Protein AF-A0A2W4YMP4-F1 (afdb_monomer_lite)

Foldseek 3Di:
DVVVVVVVVVVVLVVVLVVLLVVQLVVQCLFFVQCSPVSNVLSVVLSVVCVVCVVVDDPVDDPVVVSVVSSVVSVVVVVVVVVVVPVPPDPTGDGDDDDPDPPDPCDPDD

Secondary structure (DSSP, 8-state):
-HHHHHHHHHHHHHHHHHHHHHHHHHHHHHHBTT-HHHHHHHHHHHHHHHHHHGGG--TTS-HHHHHHHHHHHHHHHHHHHHHHHTTS------B-----------PPP-

Structure (mmCIF, N/CA/C/O backbone):
data_AF-A0A2W4YMP4-F1
#
_entry.id   AF-A0A2W4YMP4-F1
#
loop_
_atom_site.group_PDB
_atom_site.id
_atom_site.type_symbol
_atom_site.label_atom_id
_atom_site.label_alt_id
_atom_site.label_comp_id
_atom_site.label_asym_id
_atom_site.label_entity_id
_atom_site.label_seq_id
_atom_site.pdbx_PDB_ins_code
_atom_site.Cartn_x
_atom_site.Cartn_y
_atom_site.Cartn_z
_atom_site.occupancy
_atom_site.B_iso_or_equiv
_atom_site.auth_seq_id
_atom_site.auth_comp_id
_atom_site.auth_asym_id
_atom_site.auth_atom_id
_atom_site.pdbx_PDB_model_num
ATOM 1 N N . MET A 1 1 ? -16.187 -11.410 28.464 1.00 57.91 1 MET A N 1
ATOM 2 C CA . MET A 1 1 ? -16.601 -10.304 27.569 1.00 57.91 1 MET A CA 1
ATOM 3 C C . MET A 1 1 ? -15.438 -9.584 26.865 1.00 57.91 1 MET A C 1
ATOM 5 O O . MET A 1 1 ? -15.694 -8.977 25.841 1.00 57.91 1 MET A O 1
ATOM 9 N N . LEU A 1 2 ? -14.170 -9.706 27.292 1.00 58.03 2 LEU A N 1
ATOM 10 C CA . LEU A 1 2 ? -13.014 -9.072 26.613 1.00 58.03 2 LEU A CA 1
ATOM 11 C C . LEU A 1 2 ? -12.659 -9.643 25.218 1.00 58.03 2 LEU A C 1
ATOM 13 O O . LEU A 1 2 ? -12.174 -8.912 24.365 1.00 58.03 2 LEU A O 1
ATOM 17 N N . LEU A 1 3 ? -12.935 -10.926 24.956 1.00 55.62 3 LEU A N 1
ATOM 18 C CA . LEU A 1 3 ? -12.557 -11.590 23.694 1.00 55.62 3 LEU A CA 1
ATOM 19 C C . LEU A 1 3 ? -13.393 -11.156 22.474 1.00 55.62 3 LEU A C 1
ATOM 21 O O . LEU A 1 3 ? -12.920 -11.266 21.349 1.00 55.62 3 LEU A O 1
ATOM 25 N N . GLN A 1 4 ? -14.614 -10.646 22.675 1.00 54.78 4 GLN A N 1
ATOM 26 C CA . GLN A 1 4 ? -15.468 -10.204 21.562 1.00 54.78 4 GLN A CA 1
ATOM 27 C C . GLN A 1 4 ? -15.029 -8.858 20.975 1.00 54.78 4 GLN A C 1
ATOM 29 O O . GLN A 1 4 ? -15.150 -8.667 19.770 1.00 54.78 4 GLN A O 1
ATOM 34 N N . GLY A 1 5 ? -14.481 -7.953 21.797 1.00 55.69 5 GLY A N 1
ATOM 35 C CA . GLY A 1 5 ? -13.948 -6.673 21.318 1.00 55.69 5 GLY A CA 1
ATOM 36 C C . GLY A 1 5 ? -12.727 -6.858 20.413 1.00 55.69 5 GLY A C 1
ATOM 37 O O . GLY A 1 5 ? -12.653 -6.245 19.355 1.00 55.69 5 GLY A O 1
ATOM 38 N N . LEU A 1 6 ? -11.830 -7.782 20.780 1.00 59.84 6 LEU A N 1
ATOM 39 C CA . LEU A 1 6 ? -10.653 -8.131 19.976 1.00 59.84 6 LEU A CA 1
ATOM 40 C C . LEU A 1 6 ? -11.037 -8.804 18.650 1.00 59.84 6 LEU A C 1
ATOM 42 O O . LEU A 1 6 ? -10.472 -8.474 17.618 1.00 59.84 6 LEU A O 1
ATOM 46 N N . ALA A 1 7 ? -12.029 -9.701 18.656 1.00 64.56 7 ALA A N 1
ATOM 47 C CA . ALA A 1 7 ? -12.512 -10.339 17.429 1.00 64.56 7 ALA A CA 1
ATOM 48 C C . ALA A 1 7 ? -13.190 -9.345 16.464 1.00 64.56 7 ALA A C 1
ATOM 50 O O . ALA A 1 7 ? -13.083 -9.497 15.249 1.00 64.56 7 ALA A O 1
ATOM 51 N N . GLY A 1 8 ? -13.882 -8.330 16.997 1.00 62.16 8 GLY A N 1
ATOM 52 C CA . GLY A 1 8 ? -14.481 -7.257 16.199 1.00 62.16 8 GLY A CA 1
ATOM 53 C C . GLY A 1 8 ? -13.437 -6.347 15.548 1.00 62.16 8 GLY A C 1
ATOM 54 O O . GLY A 1 8 ? -13.568 -6.022 14.370 1.00 62.16 8 GLY A O 1
ATOM 55 N N . ASP A 1 9 ? -12.382 -5.996 16.285 1.00 74.00 9 ASP A N 1
ATOM 56 C CA . ASP A 1 9 ? -11.254 -5.214 15.762 1.00 74.00 9 ASP A CA 1
ATOM 57 C C . ASP A 1 9 ? -10.485 -5.991 14.677 1.00 74.00 9 ASP A C 1
ATOM 59 O O . ASP A 1 9 ? -10.181 -5.452 13.614 1.00 74.00 9 ASP A O 1
ATOM 63 N N . ASP A 1 10 ? -10.275 -7.296 14.873 1.00 78.19 10 ASP A N 1
ATOM 64 C CA . ASP A 1 10 ? -9.603 -8.159 13.894 1.00 78.19 10 ASP A CA 1
ATOM 65 C C . ASP A 1 10 ? -10.408 -8.295 12.584 1.00 78.19 10 ASP A C 1
ATOM 67 O O . ASP A 1 10 ? -9.859 -8.220 11.480 1.00 78.19 10 ASP A O 1
ATOM 71 N N . ALA A 1 11 ? -11.737 -8.421 12.686 1.00 82.19 11 ALA A N 1
ATOM 72 C CA . ALA A 1 11 ? -12.628 -8.478 11.528 1.00 82.19 11 ALA A CA 1
ATOM 73 C C . ALA A 1 11 ? -12.681 -7.146 10.760 1.00 82.19 11 ALA A C 1
ATOM 75 O O . ALA A 1 11 ? -12.595 -7.148 9.528 1.00 82.19 11 ALA A O 1
ATOM 76 N N . ALA A 1 12 ? -12.780 -6.018 11.470 1.00 79.88 12 ALA A N 1
ATOM 77 C CA . ALA A 1 12 ? -12.757 -4.687 10.867 1.00 79.88 12 ALA A CA 1
ATOM 7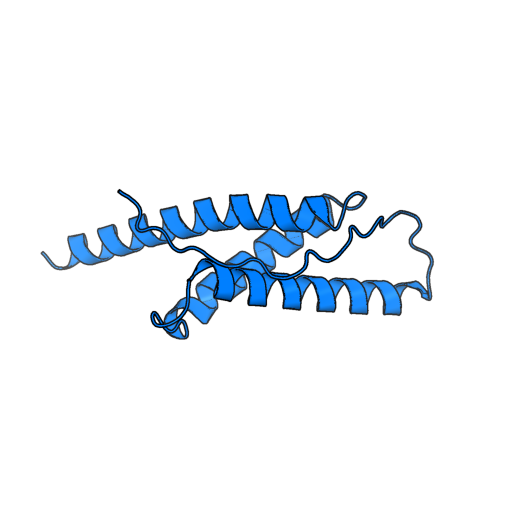8 C C . ALA A 1 12 ? -11.412 -4.407 10.176 1.00 79.88 12 ALA A C 1
ATOM 80 O O . ALA A 1 12 ? -11.375 -3.934 9.040 1.00 79.88 12 ALA A O 1
ATOM 81 N N . HIS A 1 13 ? -10.303 -4.785 10.816 1.00 81.69 13 HIS A N 1
ATOM 82 C CA . HIS A 1 13 ? -8.959 -4.653 10.257 1.00 81.69 13 HIS A CA 1
ATOM 83 C C . HIS A 1 13 ? -8.772 -5.495 8.989 1.00 81.69 13 HIS A C 1
ATOM 85 O O . HIS A 1 13 ? -8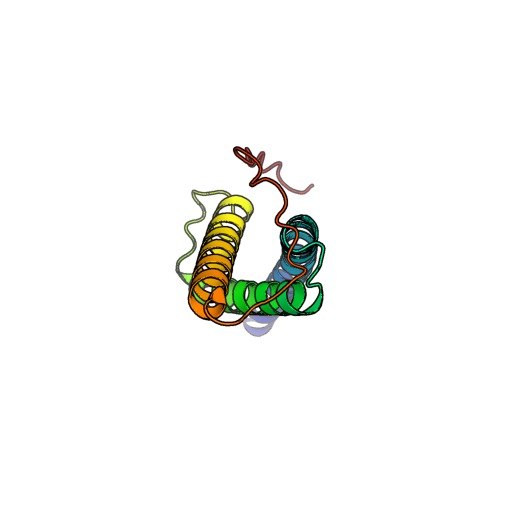.210 -5.033 7.993 1.00 81.69 13 HIS A O 1
ATOM 91 N N . ARG A 1 14 ? -9.298 -6.724 8.976 1.00 85.69 14 ARG A N 1
ATOM 92 C CA . ARG A 1 14 ? -9.263 -7.586 7.789 1.00 85.69 14 ARG A CA 1
ATOM 93 C C . ARG A 1 14 ? -10.103 -7.035 6.635 1.00 85.69 14 ARG A C 1
ATOM 95 O O . ARG A 1 14 ? -9.669 -7.128 5.483 1.00 85.69 14 ARG A O 1
ATOM 102 N N . ALA A 1 15 ? -11.280 -6.481 6.924 1.00 87.38 15 ALA A N 1
ATOM 103 C CA . ALA A 1 15 ? -12.115 -5.825 5.919 1.00 87.38 15 ALA A CA 1
ATOM 104 C C . ALA A 1 15 ? -11.373 -4.633 5.297 1.00 87.38 15 ALA A C 1
ATOM 106 O O . ALA A 1 15 ? -11.208 -4.585 4.078 1.00 87.38 15 ALA A O 1
ATOM 107 N N . PHE A 1 16 ? -10.788 -3.776 6.140 1.00 86.31 16 PHE A N 1
ATOM 108 C CA . PHE A 1 16 ? -9.960 -2.654 5.703 1.00 86.31 16 PHE A CA 1
ATOM 109 C C . PHE A 1 16 ? -8.819 -3.089 4.770 1.00 86.31 16 PHE A C 1
ATOM 111 O O . PHE A 1 16 ? -8.682 -2.552 3.671 1.00 86.31 16 PHE A O 1
ATOM 118 N N . LEU A 1 17 ? -8.015 -4.088 5.158 1.00 88.25 17 LEU A N 1
ATOM 119 C CA . LEU A 1 17 ? -6.904 -4.556 4.317 1.00 88.25 17 LEU A CA 1
ATOM 120 C C . LEU A 1 17 ? -7.382 -5.139 2.979 1.00 88.25 17 LEU A C 1
ATOM 122 O O . LEU A 1 17 ? -6.682 -5.024 1.973 1.00 88.25 17 LEU A O 1
ATOM 126 N N . THR A 1 18 ? -8.571 -5.745 2.952 1.00 90.94 18 THR A N 1
ATOM 127 C CA . THR A 1 18 ? -9.167 -6.291 1.725 1.00 90.94 18 THR A CA 1
ATOM 128 C C . THR A 1 18 ? -9.562 -5.174 0.757 1.00 90.94 18 THR A C 1
ATOM 130 O O . THR A 1 18 ? -9.252 -5.250 -0.433 1.00 90.94 18 THR A O 1
ATOM 133 N N . GLU A 1 19 ? -10.189 -4.111 1.259 1.00 90.25 19 GLU A N 1
ATOM 134 C CA . GLU A 1 19 ? -10.552 -2.936 0.459 1.00 90.25 19 GLU A CA 1
ATOM 135 C C . GLU A 1 19 ? -9.313 -2.175 -0.026 1.00 90.25 19 GLU A C 1
ATOM 137 O O . GLU A 1 19 ? -9.188 -1.868 -1.217 1.00 90.25 19 GLU A O 1
ATOM 142 N N . ALA A 1 20 ? -8.343 -1.962 0.869 1.00 90.00 20 ALA A N 1
ATOM 143 C CA . ALA A 1 20 ? -7.059 -1.350 0.549 1.00 90.00 20 ALA A CA 1
ATOM 144 C C . ALA A 1 20 ? -6.338 -2.110 -0.574 1.00 90.00 20 ALA A C 1
ATOM 146 O O . ALA A 1 20 ? -5.842 -1.496 -1.519 1.00 90.00 20 ALA A O 1
ATOM 147 N N . ALA A 1 21 ? -6.331 -3.447 -0.531 1.00 93.00 21 ALA A N 1
ATOM 148 C CA . ALA A 1 21 ? -5.724 -4.268 -1.575 1.00 93.00 21 ALA A CA 1
ATOM 149 C C . ALA A 1 21 ? -6.351 -4.012 -2.956 1.00 93.00 21 ALA A C 1
ATOM 151 O O . ALA A 1 21 ? -5.630 -3.922 -3.951 1.00 93.00 21 ALA A O 1
ATOM 152 N N . GLY A 1 22 ? -7.677 -3.860 -3.030 1.00 93.81 22 GLY A N 1
ATOM 153 C CA . GLY A 1 22 ? -8.382 -3.550 -4.276 1.00 93.81 22 GLY A CA 1
ATOM 154 C C . GLY A 1 22 ? -7.972 -2.197 -4.864 1.00 93.81 22 GLY A C 1
ATOM 155 O O . GLY A 1 22 ? -7.621 -2.112 -6.046 1.00 93.81 22 GLY A O 1
ATOM 156 N N . LEU A 1 23 ? -7.954 -1.159 -4.024 1.00 92.81 23 LEU A N 1
ATOM 157 C CA . LEU A 1 23 ? -7.578 0.204 -4.408 1.00 92.81 23 LEU A CA 1
ATOM 158 C C . LEU A 1 23 ? -6.113 0.293 -4.851 1.00 92.81 23 LEU A C 1
ATOM 160 O O . LEU A 1 23 ? -5.809 0.818 -5.925 1.00 92.81 23 LEU A O 1
ATOM 164 N N . LEU A 1 24 ? -5.202 -0.293 -4.071 1.00 94.69 24 LEU A N 1
ATOM 165 C CA . LEU A 1 24 ? -3.773 -0.323 -4.383 1.00 94.69 24 LEU A CA 1
ATOM 166 C C . LEU A 1 24 ? -3.499 -1.078 -5.684 1.00 94.69 24 LEU A C 1
ATOM 168 O O . LEU A 1 24 ? -2.731 -0.614 -6.526 1.00 94.69 24 LEU A O 1
ATOM 172 N N . ARG A 1 25 ? -4.171 -2.212 -5.897 1.00 95.19 25 ARG A N 1
ATOM 173 C CA . ARG A 1 25 ? -4.011 -3.001 -7.118 1.00 95.19 25 ARG A CA 1
ATOM 174 C C . ARG A 1 25 ? -4.477 -2.234 -8.355 1.00 95.19 25 ARG A C 1
ATOM 176 O O . ARG A 1 25 ? -3.821 -2.290 -9.394 1.00 95.19 25 ARG A O 1
ATOM 183 N N . ALA A 1 26 ? -5.583 -1.492 -8.274 1.00 93.06 26 ALA A N 1
ATOM 184 C CA . ALA A 1 26 ? -5.996 -0.598 -9.356 1.00 93.06 26 ALA A CA 1
ATOM 185 C C . ALA A 1 26 ? -4.953 0.508 -9.604 1.00 93.06 26 ALA A C 1
ATOM 187 O O . ALA A 1 26 ? -4.543 0.725 -10.746 1.00 93.06 26 ALA A O 1
ATOM 188 N N . PHE A 1 27 ? -4.467 1.142 -8.535 1.00 92.88 27 PHE A N 1
ATOM 189 C CA . PHE A 1 27 ? -3.482 2.219 -8.592 1.00 92.88 27 PHE A CA 1
ATOM 190 C C . PHE A 1 27 ? -2.159 1.805 -9.255 1.00 92.88 27 PHE A C 1
ATOM 192 O O . PHE A 1 27 ? -1.684 2.517 -10.147 1.00 92.88 27 PHE A O 1
ATOM 199 N N . PHE A 1 28 ? -1.578 0.670 -8.848 1.00 93.25 28 PHE A N 1
ATOM 200 C CA . PHE A 1 28 ? -0.291 0.198 -9.365 1.00 93.25 28 PHE A CA 1
ATOM 201 C C . PHE A 1 28 ? -0.407 -0.366 -10.779 1.00 93.25 28 PHE A C 1
ATOM 203 O O . PHE A 1 28 ? 0.404 -0.004 -11.627 1.00 93.25 28 PHE A O 1
ATOM 210 N N . ARG A 1 29 ? -1.444 -1.156 -11.094 1.00 92.62 29 ARG A N 1
ATOM 211 C CA . ARG A 1 29 ? -1.642 -1.670 -12.466 1.00 92.62 29 ARG A CA 1
ATOM 212 C C . ARG A 1 29 ? -1.843 -0.556 -13.488 1.00 92.62 29 ARG A C 1
ATOM 214 O O . ARG A 1 29 ? -1.377 -0.673 -14.615 1.00 92.62 29 ARG A O 1
ATOM 221 N N . ASN A 1 30 ? -2.499 0.540 -13.099 1.00 90.06 30 ASN A N 1
ATOM 222 C CA . ASN A 1 30 ? -2.661 1.699 -13.976 1.00 90.06 30 ASN A CA 1
ATOM 223 C C . ASN A 1 30 ? -1.320 2.373 -14.327 1.00 90.06 30 ASN A C 1
ATOM 225 O O . ASN A 1 30 ? -1.215 3.023 -15.367 1.00 90.06 30 ASN A O 1
ATOM 229 N N . ARG A 1 31 ? -0.312 2.229 -13.457 1.00 88.50 31 ARG A N 1
ATOM 230 C CA . ARG A 1 31 ? 0.995 2.895 -13.555 1.00 88.50 31 ARG A CA 1
ATOM 231 C C . ARG A 1 31 ? 2.123 1.977 -14.015 1.00 88.50 31 ARG A C 1
ATOM 233 O O . ARG A 1 31 ? 3.107 2.484 -14.525 1.00 88.50 31 ARG A O 1
ATOM 240 N N . LEU A 1 32 ? 1.983 0.665 -13.855 1.00 89.56 32 LEU A N 1
ATOM 241 C CA . LEU A 1 32 ? 2.949 -0.355 -14.268 1.00 89.56 32 LEU A CA 1
ATOM 242 C C . LEU A 1 32 ? 2.321 -1.253 -15.338 1.00 89.56 32 LEU A C 1
ATOM 244 O O . LEU A 1 32 ? 2.176 -2.461 -15.157 1.00 89.56 32 LEU A O 1
ATOM 248 N N . ARG A 1 33 ? 1.905 -0.650 -16.458 1.00 83.75 33 ARG A N 1
ATOM 249 C CA . ARG A 1 33 ? 1.065 -1.318 -17.470 1.00 83.75 33 ARG A CA 1
ATOM 250 C C . ARG A 1 33 ? 1.758 -2.488 -18.183 1.00 83.75 33 ARG A C 1
ATOM 252 O O . ARG A 1 33 ? 1.068 -3.333 -18.740 1.00 83.75 33 ARG A O 1
ATOM 259 N N . GLY A 1 34 ? 3.086 -2.579 -18.103 1.00 84.56 34 GLY A N 1
ATOM 260 C CA . GLY A 1 34 ? 3.890 -3.689 -18.630 1.00 84.56 34 GLY A CA 1
ATOM 261 C C . GLY A 1 34 ? 4.487 -4.629 -17.577 1.00 84.56 34 GLY A C 1
ATOM 262 O O . GLY A 1 34 ? 5.199 -5.554 -17.944 1.00 84.56 34 GLY A O 1
ATOM 263 N N . ALA A 1 35 ? 4.215 -4.415 -16.284 1.00 88.19 35 ALA A N 1
ATOM 264 C CA . ALA A 1 35 ? 4.798 -5.210 -15.200 1.00 88.19 35 ALA A CA 1
ATOM 265 C C . ALA A 1 35 ? 3.755 -5.572 -14.130 1.00 88.19 35 ALA A C 1
ATOM 267 O O . ALA A 1 35 ? 3.733 -4.999 -13.037 1.00 88.19 35 ALA A O 1
ATOM 268 N N . PRO A 1 36 ? 2.852 -6.521 -14.441 1.00 86.75 36 PRO A N 1
ATOM 269 C CA . PRO A 1 36 ? 1.804 -6.932 -13.513 1.00 86.75 36 PRO A CA 1
ATOM 270 C C . PRO A 1 36 ? 2.363 -7.601 -12.252 1.00 86.75 36 PRO A C 1
ATOM 272 O O . PRO A 1 36 ? 1.779 -7.448 -11.186 1.00 86.75 36 PRO A O 1
ATOM 275 N N . GLU A 1 37 ? 3.494 -8.301 -12.351 1.00 90.69 37 GLU A N 1
ATOM 276 C CA . GLU A 1 37 ? 4.159 -8.927 -11.202 1.00 90.69 37 GLU A CA 1
ATOM 277 C C . GLU A 1 37 ? 4.722 -7.891 -10.220 1.00 90.69 37 GLU A C 1
ATOM 279 O O . GLU A 1 37 ? 4.429 -7.967 -9.028 1.00 90.69 37 GLU A O 1
ATOM 284 N N . ASP A 1 38 ? 5.411 -6.859 -10.719 1.00 91.69 38 ASP A N 1
ATOM 285 C CA . ASP A 1 38 ? 5.904 -5.747 -9.896 1.00 91.69 38 ASP A CA 1
ATOM 286 C C . ASP A 1 38 ? 4.748 -4.962 -9.256 1.00 91.69 38 ASP A C 1
ATOM 288 O O . ASP A 1 38 ? 4.854 -4.476 -8.128 1.00 91.69 38 ASP A O 1
ATOM 292 N N . ALA A 1 39 ? 3.617 -4.837 -9.959 1.00 92.75 39 ALA A N 1
ATOM 293 C CA . ALA A 1 39 ? 2.426 -4.203 -9.408 1.00 92.75 39 ALA A CA 1
ATOM 294 C C . ALA A 1 39 ? 1.859 -4.987 -8.214 1.00 92.75 39 ALA A C 1
ATOM 296 O O . ALA A 1 39 ? 1.505 -4.374 -7.208 1.00 92.75 39 ALA A O 1
ATOM 297 N N . GLU A 1 40 ? 1.777 -6.317 -8.301 1.00 94.44 40 GLU A N 1
ATOM 298 C CA . GLU A 1 40 ? 1.318 -7.160 -7.190 1.00 94.44 40 GLU A CA 1
ATOM 299 C C . GLU A 1 40 ? 2.303 -7.152 -6.012 1.00 94.44 40 GLU A C 1
ATOM 301 O O . GLU A 1 40 ? 1.869 -7.093 -4.860 1.00 94.44 40 GLU A O 1
ATOM 306 N N . ASP A 1 41 ? 3.610 -7.133 -6.281 1.00 94.94 41 ASP A N 1
ATOM 307 C CA . ASP A 1 41 ? 4.640 -7.018 -5.242 1.00 94.94 41 ASP A CA 1
ATOM 308 C C . ASP A 1 41 ? 4.517 -5.687 -4.480 1.00 94.94 41 ASP A C 1
ATOM 310 O O . ASP A 1 41 ? 4.434 -5.654 -3.250 1.00 94.94 41 ASP A O 1
ATOM 314 N N . LEU A 1 42 ? 4.348 -4.573 -5.203 1.00 95.19 42 LEU A N 1
ATOM 315 C CA . LEU A 1 42 ? 4.118 -3.262 -4.592 1.00 95.19 42 LEU A CA 1
ATOM 316 C C . LEU A 1 42 ? 2.820 -3.185 -3.780 1.00 95.19 42 LEU A C 1
ATOM 318 O O . LEU A 1 42 ? 2.786 -2.488 -2.758 1.00 95.19 42 LEU A O 1
ATOM 322 N N . VAL A 1 43 ? 1.757 -3.888 -4.191 1.00 96.19 43 VAL A N 1
ATOM 323 C CA . VAL A 1 43 ? 0.540 -4.025 -3.373 1.00 96.19 43 VAL A CA 1
ATOM 324 C C . VAL A 1 43 ? 0.884 -4.694 -2.047 1.00 96.19 43 VAL A C 1
ATOM 326 O O . VAL A 1 43 ? 0.529 -4.160 -0.995 1.00 96.19 43 VAL A O 1
ATOM 329 N N . GLN A 1 44 ? 1.600 -5.820 -2.075 1.00 94.88 44 GLN A N 1
ATOM 330 C CA . GLN A 1 44 ? 1.976 -6.536 -0.856 1.00 94.88 44 GLN A CA 1
ATOM 331 C C . GLN A 1 44 ? 2.870 -5.694 0.056 1.00 94.88 44 GLN A C 1
ATOM 333 O O . GLN A 1 44 ? 2.554 -5.540 1.237 1.00 94.88 44 GLN A O 1
ATOM 338 N N . GLU A 1 45 ? 3.927 -5.080 -0.479 1.00 95.25 45 GLU A N 1
ATOM 339 C CA . GLU A 1 45 ? 4.805 -4.200 0.298 1.00 95.25 45 GLU A CA 1
ATOM 340 C C . GLU A 1 45 ? 4.033 -3.051 0.959 1.00 95.25 45 GLU A C 1
ATOM 342 O O . GLU A 1 45 ? 4.304 -2.675 2.106 1.00 95.25 45 GLU A O 1
ATOM 347 N N . THR A 1 46 ? 3.067 -2.477 0.238 1.00 94.69 46 THR A N 1
ATOM 348 C CA . THR A 1 46 ? 2.259 -1.363 0.739 1.00 94.69 46 THR A CA 1
ATOM 349 C C . THR A 1 46 ? 1.292 -1.824 1.827 1.00 94.69 46 THR A C 1
ATOM 351 O O . THR A 1 46 ? 1.180 -1.146 2.846 1.00 94.69 46 THR A O 1
ATOM 354 N N . LEU A 1 47 ? 0.647 -2.986 1.677 1.00 93.56 47 LEU A N 1
ATOM 355 C CA . LEU A 1 47 ? -0.215 -3.569 2.714 1.00 93.56 47 LEU A CA 1
ATOM 356 C C . LEU A 1 47 ? 0.568 -3.907 3.988 1.00 93.56 47 LEU A C 1
ATOM 358 O O . LEU A 1 47 ? 0.098 -3.615 5.088 1.00 93.56 47 LEU A O 1
ATOM 362 N N . VAL A 1 48 ? 1.783 -4.449 3.855 1.00 94.50 48 VAL A N 1
ATOM 363 C CA . VAL A 1 48 ? 2.682 -4.675 4.997 1.00 94.50 48 VAL A CA 1
ATOM 364 C C . VAL A 1 48 ? 3.026 -3.346 5.670 1.00 94.50 48 VAL A C 1
ATOM 366 O O . VAL A 1 48 ? 2.915 -3.226 6.886 1.00 94.50 48 VAL A O 1
ATOM 369 N N . ALA A 1 49 ? 3.384 -2.316 4.898 1.00 91.50 49 ALA A N 1
ATOM 370 C CA . ALA A 1 49 ? 3.697 -1.000 5.450 1.00 91.50 49 ALA A CA 1
ATOM 371 C C . ALA A 1 49 ? 2.497 -0.346 6.158 1.00 91.50 49 ALA A C 1
ATOM 373 O O . ALA A 1 49 ? 2.684 0.261 7.211 1.00 91.50 49 ALA A O 1
ATOM 374 N N . LEU A 1 50 ? 1.288 -0.482 5.608 1.00 90.50 50 LEU A N 1
ATOM 375 C CA . LEU A 1 50 ? 0.045 -0.026 6.233 1.00 90.50 50 LEU A CA 1
ATOM 376 C C . LEU A 1 50 ? -0.196 -0.728 7.564 1.00 90.50 50 LEU A C 1
ATOM 378 O O . LEU A 1 50 ? -0.452 -0.066 8.564 1.00 90.50 50 LEU A O 1
ATOM 382 N N . HIS A 1 51 ? -0.076 -2.056 7.585 1.00 89.25 51 HIS A N 1
ATOM 383 C CA . HIS A 1 51 ? -0.271 -2.834 8.799 1.00 89.25 51 HIS A CA 1
ATOM 384 C C . HIS A 1 51 ? 0.728 -2.433 9.890 1.00 89.25 51 HIS A C 1
ATOM 386 O O . HIS A 1 51 ? 0.318 -2.135 11.007 1.00 89.25 51 HIS A O 1
ATOM 392 N N . THR A 1 52 ? 2.017 -2.337 9.554 1.00 89.62 52 THR A N 1
ATOM 393 C CA . THR A 1 52 ? 3.073 -1.978 10.513 1.00 89.62 52 THR A CA 1
ATOM 394 C C . THR A 1 52 ? 2.968 -0.536 11.010 1.00 89.62 52 THR A C 1
ATOM 396 O O . THR A 1 52 ? 3.403 -0.235 12.116 1.00 89.62 52 THR A O 1
ATOM 399 N N . ARG A 1 53 ? 2.426 0.383 10.201 1.00 86.06 53 ARG A N 1
ATOM 400 C CA . ARG A 1 53 ? 2.301 1.806 10.559 1.00 86.06 53 ARG A CA 1
ATOM 401 C C . ARG A 1 53 ? 0.911 2.187 11.064 1.00 86.06 53 ARG A C 1
ATOM 403 O O . ARG A 1 53 ? 0.698 3.368 11.328 1.00 86.06 53 ARG A O 1
ATOM 410 N N . ARG A 1 54 ? -0.012 1.229 11.210 1.00 84.06 54 ARG A N 1
ATOM 411 C CA . ARG A 1 54 ? -1.394 1.457 11.667 1.00 84.06 54 ARG A CA 1
ATOM 412 C C . ARG A 1 54 ? -1.438 2.269 12.962 1.00 84.06 54 ARG A C 1
ATOM 414 O O . ARG A 1 54 ? -2.223 3.200 13.057 1.00 84.06 54 ARG A O 1
ATOM 421 N N . ASP A 1 55 ? -0.547 1.979 13.904 1.00 83.81 55 ASP A N 1
ATOM 422 C CA . ASP A 1 55 ? -0.501 2.662 15.207 1.00 83.81 55 ASP A CA 1
ATOM 423 C C . ASP A 1 55 ? -0.019 4.120 15.117 1.00 83.81 55 ASP A C 1
ATOM 425 O O . ASP A 1 55 ? -0.172 4.892 16.057 1.00 83.81 55 ASP A O 1
ATOM 429 N N . SER A 1 56 ? 0.587 4.507 13.991 1.00 82.75 56 SER A N 1
ATOM 430 C CA . SER A 1 56 ? 1.034 5.878 13.710 1.00 82.75 56 SER A CA 1
ATOM 431 C C . SER A 1 56 ? 0.027 6.676 12.880 1.00 82.75 56 SER A C 1
ATOM 433 O O . SER A 1 56 ? 0.321 7.809 12.499 1.00 82.75 56 SER A O 1
ATOM 435 N N . TYR A 1 57 ? -1.119 6.085 12.537 1.00 80.50 57 TYR A N 1
ATOM 436 C CA . TYR A 1 57 ? -2.164 6.777 11.801 1.00 80.50 57 TYR A CA 1
ATOM 437 C C . TYR A 1 57 ? -2.862 7.799 12.703 1.00 80.50 57 TYR A C 1
ATOM 439 O O . TYR A 1 57 ? -3.358 7.469 13.780 1.00 80.50 57 TYR A O 1
ATOM 447 N N . ASP A 1 58 ? -2.906 9.043 12.234 1.00 80.75 58 ASP A N 1
ATOM 448 C CA . ASP A 1 58 ? -3.670 10.120 12.850 1.00 80.75 58 ASP A CA 1
ATOM 449 C C . ASP A 1 58 ? -5.041 10.204 12.171 1.00 80.75 58 ASP A C 1
ATOM 451 O O . ASP A 1 58 ? -5.140 10.513 10.982 1.00 80.75 58 ASP A O 1
ATOM 455 N N . SER A 1 59 ? -6.100 9.954 12.944 1.00 81.44 59 SER A N 1
ATOM 456 C CA . SER A 1 59 ? -7.490 9.990 12.485 1.00 81.44 59 SER A CA 1
ATOM 457 C C . SER A 1 59 ? -7.971 11.376 12.046 1.00 81.44 59 SER A C 1
ATOM 459 O O . SER A 1 59 ? -9.074 11.486 11.521 1.00 81.44 59 SER A O 1
ATOM 461 N N . ASN A 1 60 ? -7.180 12.433 12.264 1.00 82.44 60 ASN A N 1
ATOM 462 C CA . ASN A 1 60 ? -7.465 13.768 11.736 1.00 82.44 60 ASN A CA 1
ATOM 463 C C . ASN A 1 60 ? -7.278 13.865 10.212 1.00 82.44 60 ASN A C 1
ATOM 465 O O . ASN A 1 60 ? -7.699 14.854 9.613 1.00 82.44 60 ASN A O 1
ATOM 469 N N . TYR A 1 61 ? -6.646 12.870 9.585 1.00 78.00 61 TYR A N 1
ATOM 470 C CA . TYR A 1 61 ? -6.437 12.815 8.140 1.00 78.00 61 TYR A CA 1
ATOM 471 C C . TYR A 1 61 ? -7.232 11.668 7.518 1.00 78.00 61 TYR A C 1
ATOM 473 O O . TYR A 1 61 ? -7.334 10.617 8.138 1.00 78.00 61 TYR A O 1
ATOM 481 N N . PRO A 1 62 ? -7.728 11.805 6.274 1.00 85.38 62 PRO A N 1
ATOM 482 C CA . PRO A 1 62 ? -8.394 10.705 5.585 1.00 85.38 62 PRO A CA 1
ATOM 483 C C . PRO A 1 62 ? -7.477 9.484 5.429 1.00 85.38 62 PRO A C 1
ATOM 485 O O . PRO A 1 62 ? -6.353 9.584 4.919 1.00 85.38 62 PRO A O 1
ATOM 488 N N . LEU A 1 63 ? -7.984 8.306 5.794 1.00 83.00 63 LEU A N 1
ATOM 489 C CA . LEU A 1 63 ? -7.242 7.042 5.745 1.00 83.00 63 LEU A CA 1
ATOM 490 C C . LEU A 1 63 ? -6.739 6.719 4.332 1.00 83.00 63 LEU A C 1
ATOM 492 O O . LEU A 1 63 ? -5.617 6.244 4.139 1.00 83.00 63 LEU A O 1
ATOM 496 N N . THR A 1 64 ? -7.558 7.028 3.328 1.00 84.44 64 THR A N 1
ATOM 497 C CA . THR A 1 64 ? -7.235 6.845 1.909 1.00 84.44 64 THR A CA 1
ATOM 498 C C . THR A 1 64 ? -6.058 7.716 1.471 1.00 84.44 64 THR A C 1
ATOM 500 O O . THR A 1 64 ? -5.176 7.232 0.760 1.00 84.44 64 THR A O 1
ATOM 503 N N . ALA A 1 65 ? -5.983 8.965 1.937 1.00 85.62 65 ALA A N 1
ATOM 504 C CA . ALA A 1 65 ? -4.877 9.871 1.634 1.00 85.62 65 ALA A CA 1
ATOM 505 C C . ALA A 1 65 ? -3.559 9.368 2.240 1.00 85.62 65 ALA A C 1
ATOM 507 O O . ALA A 1 65 ? -2.534 9.317 1.553 1.00 85.62 65 ALA A O 1
ATOM 508 N N . TRP A 1 66 ? -3.593 8.917 3.498 1.00 87.25 66 TRP A N 1
ATOM 509 C CA . TRP A 1 66 ? -2.435 8.310 4.156 1.00 87.25 66 TRP A CA 1
ATOM 510 C C . TRP A 1 66 ? -1.956 7.044 3.427 1.00 87.25 66 TRP A C 1
ATOM 512 O O . TRP A 1 66 ? -0.763 6.888 3.152 1.00 87.25 66 TRP A O 1
ATOM 522 N N . MET A 1 67 ? -2.888 6.179 3.022 1.00 91.06 67 MET A N 1
ATOM 523 C CA . MET A 1 67 ? -2.587 4.986 2.235 1.00 91.06 67 MET A CA 1
ATOM 524 C C . MET A 1 67 ? -1.924 5.317 0.896 1.00 91.06 67 MET A C 1
ATOM 526 O O . MET A 1 67 ? -0.877 4.749 0.565 1.00 91.06 67 MET A O 1
ATOM 530 N N . TYR A 1 68 ? -2.491 6.247 0.126 1.00 9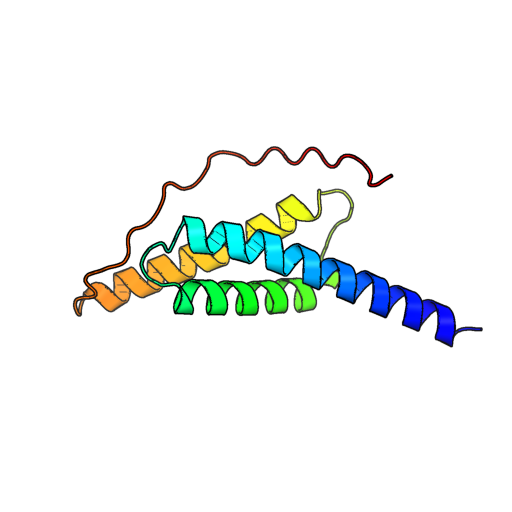0.06 68 TYR A N 1
ATOM 531 C CA . TYR A 1 68 ? -1.918 6.625 -1.164 1.00 90.06 68 TYR A CA 1
ATOM 532 C C . TYR A 1 68 ? -0.570 7.332 -1.023 1.00 90.06 68 TYR A C 1
ATOM 534 O O . TYR A 1 68 ? 0.281 7.173 -1.899 1.00 90.06 68 TYR A O 1
ATOM 542 N N . ALA A 1 69 ? -0.313 8.047 0.076 1.00 90.44 69 ALA A N 1
ATOM 543 C CA . ALA A 1 69 ? 1.008 8.607 0.350 1.00 90.44 69 ALA A CA 1
ATOM 544 C C . ALA A 1 69 ? 2.077 7.504 0.473 1.00 90.44 69 ALA A C 1
ATOM 546 O O . ALA A 1 69 ? 3.146 7.605 -0.138 1.00 90.44 69 ALA A O 1
ATOM 547 N N . ILE A 1 70 ? 1.772 6.414 1.188 1.00 91.50 70 ILE A N 1
ATOM 548 C CA . ILE A 1 70 ? 2.666 5.250 1.302 1.00 91.50 70 ILE A CA 1
ATOM 549 C C . ILE A 1 70 ? 2.848 4.579 -0.067 1.00 91.50 70 ILE A C 1
ATOM 551 O O . ILE A 1 70 ? 3.983 4.320 -0.473 1.00 91.50 70 ILE A O 1
ATOM 555 N N . ALA A 1 71 ? 1.756 4.352 -0.804 1.00 93.19 71 ALA A N 1
ATOM 556 C CA . ALA A 1 71 ? 1.790 3.726 -2.127 1.00 93.19 71 ALA A CA 1
ATOM 557 C C . ALA A 1 71 ? 2.638 4.526 -3.131 1.00 93.19 71 ALA A C 1
ATOM 559 O O . ALA A 1 71 ? 3.478 3.968 -3.840 1.00 93.19 71 ALA A O 1
ATOM 560 N N . ARG A 1 72 ? 2.473 5.855 -3.158 1.00 92.06 72 ARG A N 1
ATOM 561 C CA . ARG A 1 72 ? 3.258 6.767 -4.006 1.00 92.06 72 ARG A CA 1
ATOM 562 C C . ARG A 1 72 ? 4.735 6.734 -3.644 1.00 92.06 72 ARG A C 1
ATOM 564 O O . ARG A 1 72 ? 5.568 6.648 -4.542 1.00 92.06 72 ARG A O 1
ATOM 571 N N . TYR A 1 73 ? 5.066 6.772 -2.353 1.00 91.81 73 TYR A N 1
ATOM 572 C CA . TYR A 1 73 ? 6.454 6.672 -1.904 1.00 91.81 73 TYR A CA 1
ATOM 573 C C . TYR A 1 73 ? 7.111 5.373 -2.393 1.00 91.81 73 TYR A C 1
ATOM 575 O O . TYR A 1 73 ? 8.218 5.404 -2.932 1.00 91.81 73 TYR A O 1
ATOM 583 N N . ARG A 1 74 ? 6.404 4.243 -2.269 1.00 91.88 74 ARG A N 1
ATOM 584 C CA . ARG A 1 74 ? 6.871 2.928 -2.731 1.00 91.88 74 ARG A CA 1
ATOM 585 C C . ARG A 1 74 ? 7.056 2.871 -4.242 1.00 91.88 74 ARG A C 1
ATOM 587 O O . ARG A 1 74 ? 8.101 2.417 -4.700 1.00 91.88 74 ARG A O 1
ATOM 594 N N . LEU A 1 75 ? 6.102 3.401 -5.007 1.00 92.44 75 LEU A N 1
ATOM 595 C CA . LEU A 1 75 ? 6.221 3.487 -6.461 1.00 92.44 75 LEU A CA 1
ATOM 596 C C . LEU A 1 75 ? 7.446 4.303 -6.880 1.00 92.44 75 LEU A C 1
ATOM 598 O O . LEU A 1 75 ? 8.222 3.862 -7.720 1.00 92.44 75 LEU A O 1
ATOM 602 N N . ILE A 1 76 ? 7.635 5.487 -6.292 1.00 89.62 76 ILE A N 1
ATOM 603 C CA . ILE A 1 76 ? 8.772 6.361 -6.611 1.00 89.62 76 ILE A CA 1
ATOM 604 C C . ILE A 1 76 ? 10.091 5.655 -6.294 1.00 89.62 76 ILE A C 1
ATOM 606 O O . ILE A 1 76 ? 11.022 5.707 -7.098 1.00 89.62 76 ILE A O 1
ATOM 610 N N . ASP A 1 77 ? 10.180 4.977 -5.149 1.00 90.06 77 ASP A N 1
ATOM 611 C CA . ASP A 1 77 ? 11.365 4.205 -4.783 1.00 90.06 77 ASP A CA 1
ATOM 612 C C . ASP A 1 77 ? 11.636 3.051 -5.764 1.00 90.06 77 ASP A C 1
ATOM 614 O O . ASP A 1 77 ? 12.771 2.890 -6.224 1.00 90.06 77 ASP A O 1
ATOM 618 N N . PHE A 1 78 ? 10.600 2.300 -6.147 1.00 91.19 78 PHE A N 1
ATOM 619 C CA . PHE A 1 78 ? 10.690 1.244 -7.154 1.00 91.19 78 PHE A CA 1
ATOM 620 C C . PHE A 1 78 ? 11.181 1.783 -8.501 1.00 91.19 78 PHE A C 1
ATOM 622 O O . PHE A 1 78 ? 12.166 1.276 -9.040 1.00 91.19 78 PHE A O 1
ATOM 629 N N . LEU A 1 79 ? 10.568 2.855 -9.012 1.00 88.00 79 LEU A N 1
ATOM 630 C CA . LEU A 1 79 ? 10.943 3.481 -10.282 1.00 88.00 79 LEU A CA 1
ATOM 631 C C . LEU A 1 79 ? 12.367 4.040 -10.237 1.00 88.00 79 LEU A C 1
ATOM 633 O O . LEU A 1 79 ? 13.135 3.887 -11.190 1.00 88.00 79 LEU A O 1
ATOM 637 N N . ARG A 1 80 ? 12.762 4.636 -9.107 1.00 86.75 80 ARG A N 1
ATOM 638 C CA . ARG A 1 80 ? 14.136 5.086 -8.881 1.00 86.75 80 ARG A CA 1
ATOM 639 C C . ARG A 1 80 ? 15.096 3.905 -8.970 1.00 86.75 80 ARG A C 1
ATOM 641 O O . ARG A 1 80 ? 16.076 3.997 -9.703 1.00 86.75 80 ARG A O 1
ATOM 648 N N . ARG A 1 81 ? 14.836 2.796 -8.275 1.00 86.00 81 ARG A N 1
ATOM 649 C CA . ARG A 1 81 ? 15.685 1.591 -8.325 1.00 86.00 81 ARG A CA 1
ATOM 650 C C . ARG A 1 81 ? 15.718 0.959 -9.715 1.00 86.00 81 ARG A C 1
ATOM 652 O O . ARG A 1 81 ? 16.789 0.567 -10.165 1.00 86.00 81 ARG A O 1
ATOM 659 N N . ALA A 1 82 ? 14.585 0.901 -10.411 1.00 81.75 82 ALA A N 1
ATOM 660 C CA . ALA A 1 82 ? 14.506 0.430 -11.789 1.00 81.75 82 ALA A CA 1
ATOM 661 C C . ALA A 1 82 ? 15.400 1.274 -12.708 1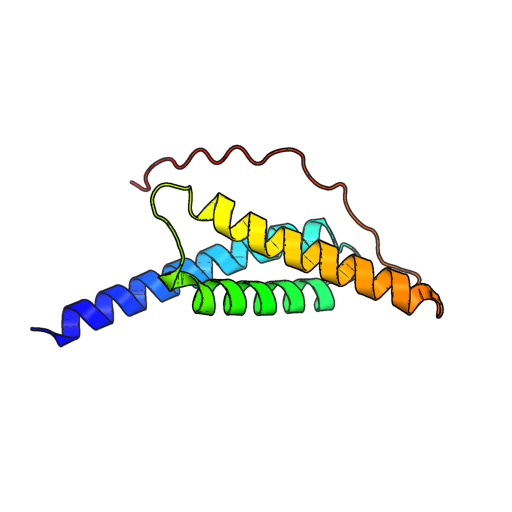.00 81.75 82 ALA A C 1
ATOM 663 O O . ALA A 1 82 ? 16.267 0.724 -13.375 1.00 81.75 82 ALA A O 1
ATOM 664 N N . LYS A 1 83 ? 15.313 2.608 -12.641 1.00 73.81 83 LYS A N 1
ATOM 665 C CA . LYS A 1 83 ? 16.177 3.513 -13.415 1.00 73.81 83 LYS A CA 1
ATOM 666 C C . LYS A 1 83 ? 17.671 3.329 -13.117 1.00 73.81 83 LYS A C 1
ATOM 668 O O . LYS A 1 83 ? 18.478 3.386 -14.036 1.00 73.81 83 LYS A O 1
ATOM 673 N N . HIS A 1 84 ? 18.054 3.088 -11.862 1.00 69.62 84 HIS A N 1
ATOM 674 C CA . HIS A 1 84 ? 19.456 2.805 -11.518 1.00 69.62 84 HIS A CA 1
ATOM 675 C C . HIS A 1 84 ? 19.917 1.422 -12.017 1.00 69.62 84 HIS A C 1
ATOM 677 O O . HIS A 1 84 ? 21.094 1.241 -12.326 1.00 69.62 84 HIS A O 1
ATOM 683 N N . ARG A 1 85 ? 18.998 0.454 -12.146 1.00 61.81 85 ARG A N 1
ATOM 684 C CA . ARG A 1 85 ? 19.265 -0.853 -12.769 1.00 61.81 85 ARG A CA 1
ATOM 685 C C . ARG A 1 85 ? 19.357 -0.782 -14.295 1.00 61.81 85 ARG A C 1
ATOM 687 O O . ARG A 1 85 ? 20.075 -1.595 -14.858 1.00 61.81 85 ARG A O 1
ATOM 694 N N . VAL A 1 86 ? 18.733 0.215 -14.936 1.00 52.44 86 VAL A N 1
ATOM 695 C CA . VAL A 1 86 ? 18.717 0.449 -16.401 1.00 52.44 86 VAL A CA 1
ATOM 696 C C . VAL A 1 86 ? 20.094 0.788 -17.012 1.00 52.44 86 VAL A C 1
ATOM 698 O O . VAL A 1 86 ? 20.234 0.878 -18.227 1.00 52.44 86 VAL A O 1
ATOM 701 N N . THR A 1 87 ? 21.174 0.807 -16.222 1.00 54.78 87 THR A N 1
ATOM 702 C CA . THR A 1 87 ? 22.524 0.524 -16.762 1.00 54.78 87 THR A CA 1
ATOM 703 C C . THR A 1 87 ? 22.635 -0.891 -17.387 1.00 54.78 87 THR A C 1
ATOM 705 O O . THR A 1 87 ? 23.622 -1.186 -18.053 1.00 54.78 87 THR A O 1
ATOM 708 N N . ALA A 1 88 ? 21.618 -1.748 -17.224 1.00 41.78 88 ALA A N 1
ATOM 709 C CA . ALA A 1 88 ? 21.320 -2.943 -18.015 1.00 41.78 88 ALA A CA 1
ATOM 710 C C . ALA A 1 88 ? 19.852 -2.868 -18.515 1.00 41.78 88 ALA A C 1
ATOM 712 O O . ALA A 1 88 ? 18.968 -2.540 -17.723 1.00 41.78 88 ALA A O 1
ATOM 713 N N . PRO A 1 89 ? 19.559 -3.116 -19.805 1.00 42.94 89 PRO A N 1
ATOM 714 C CA . PRO A 1 89 ? 18.306 -2.688 -20.432 1.00 42.94 89 PRO A CA 1
ATOM 715 C C . PRO A 1 89 ? 17.093 -3.478 -19.920 1.00 42.94 89 PRO A C 1
ATOM 717 O O . PRO A 1 89 ? 17.115 -4.706 -19.911 1.00 42.94 89 PRO A O 1
ATOM 720 N N . ILE A 1 90 ? 16.018 -2.770 -19.551 1.00 48.88 90 ILE A N 1
ATOM 721 C CA . ILE A 1 90 ? 14.677 -3.346 -19.376 1.00 48.88 90 ILE A CA 1
ATOM 722 C C . ILE A 1 90 ? 13.731 -2.587 -20.306 1.00 48.88 90 ILE A C 1
ATOM 724 O O . ILE A 1 90 ? 13.363 -1.441 -20.053 1.00 48.88 90 ILE A O 1
ATOM 728 N N . ASP A 1 91 ? 13.414 -3.240 -21.417 1.00 52.00 91 ASP A N 1
ATOM 729 C CA . ASP A 1 91 ? 12.526 -2.791 -22.484 1.00 52.00 91 ASP A CA 1
ATOM 730 C C . ASP A 1 91 ? 11.102 -3.254 -22.121 1.00 52.00 91 ASP A C 1
ATOM 732 O O . ASP A 1 91 ? 10.837 -4.454 -22.138 1.00 52.00 91 ASP A O 1
ATOM 736 N N . GLY A 1 92 ? 10.209 -2.356 -21.676 1.00 55.28 92 GLY A N 1
ATOM 737 C CA . GLY A 1 92 ? 8.793 -2.725 -21.464 1.00 55.28 92 GLY A CA 1
ATOM 738 C C . GLY A 1 92 ? 7.999 -2.044 -20.339 1.00 55.28 92 GLY A C 1
ATOM 739 O O . GLY A 1 92 ? 6.803 -2.303 -20.216 1.00 55.28 92 GLY A O 1
ATOM 740 N N . LEU A 1 93 ? 8.591 -1.172 -19.515 1.00 56.16 93 LEU A N 1
ATOM 741 C CA . LEU A 1 93 ? 7.838 -0.466 -18.464 1.00 56.16 93 LEU A CA 1
ATOM 742 C C . LEU A 1 93 ? 7.164 0.806 -19.005 1.00 56.16 93 LEU A C 1
ATOM 744 O O . LEU A 1 93 ? 7.753 1.885 -18.984 1.00 56.16 93 LEU A O 1
ATOM 748 N N . GLU A 1 94 ? 5.909 0.699 -19.445 1.00 57.19 94 GLU A N 1
ATOM 749 C CA . GLU A 1 94 ? 5.072 1.873 -19.728 1.00 57.19 94 GLU A CA 1
ATOM 750 C C . GLU A 1 94 ? 4.525 2.473 -18.422 1.00 57.19 94 GLU A C 1
ATOM 752 O O . GLU A 1 94 ? 3.627 1.912 -17.781 1.00 57.19 94 GLU A O 1
ATOM 757 N N . ILE A 1 95 ? 5.097 3.614 -18.019 1.00 58.91 95 ILE A N 1
ATOM 758 C CA . ILE A 1 95 ? 4.699 4.358 -16.819 1.00 58.91 95 ILE A CA 1
ATOM 759 C C . ILE A 1 95 ? 3.543 5.297 -17.174 1.00 58.91 95 ILE A C 1
ATOM 761 O O . ILE A 1 95 ? 3.714 6.229 -17.956 1.00 58.91 95 ILE A O 1
ATOM 765 N N . GLY A 1 96 ? 2.371 5.061 -16.584 1.00 57.62 96 GLY A N 1
ATOM 766 C CA . GLY A 1 96 ? 1.227 5.971 -16.697 1.00 57.62 96 GLY A CA 1
ATOM 767 C C . GLY A 1 96 ? 1.442 7.280 -15.925 1.00 57.62 96 GLY A C 1
ATOM 768 O O . GLY A 1 96 ? 2.129 7.289 -14.901 1.00 57.62 96 GLY A O 1
ATOM 769 N N . ASP A 1 97 ? 0.830 8.371 -16.394 1.00 49.50 97 ASP A N 1
ATOM 770 C CA . ASP A 1 97 ? 0.935 9.699 -15.777 1.00 49.50 97 ASP A CA 1
ATOM 771 C C . ASP A 1 97 ? 0.535 9.685 -14.289 1.00 49.50 97 ASP A C 1
ATOM 773 O O . ASP A 1 97 ? -0.421 9.021 -13.862 1.00 49.50 97 ASP A O 1
ATOM 777 N N . ALA A 1 98 ? 1.302 10.399 -13.464 1.00 51.53 98 ALA A N 1
ATOM 778 C CA . ALA A 1 98 ? 1.057 10.473 -12.032 1.00 51.53 98 ALA A CA 1
ATOM 779 C C . ALA A 1 98 ? -0.122 11.417 -11.766 1.00 51.53 98 ALA A C 1
ATOM 781 O O . ALA A 1 98 ? 0.063 12.624 -11.698 1.00 51.53 98 ALA A O 1
ATOM 782 N N . ASP A 1 99 ? -1.314 10.840 -11.600 1.00 48.41 99 ASP A N 1
ATOM 783 C CA . ASP A 1 99 ? -2.567 11.569 -11.335 1.00 48.41 99 ASP A CA 1
ATOM 784 C C . ASP A 1 99 ? -2.398 12.739 -10.323 1.00 48.41 99 ASP A C 1
ATOM 786 O O . ASP A 1 99 ? -1.861 12.507 -9.218 1.00 48.41 99 ASP A O 1
ATOM 790 N N . PRO A 1 100 ? -2.783 13.980 -10.699 1.00 42.91 100 PRO A N 1
ATOM 791 C CA . PRO A 1 100 ? -2.775 15.142 -9.817 1.00 42.91 100 PRO A CA 1
ATOM 792 C C . PRO A 1 100 ? -3.917 15.057 -8.792 1.00 42.91 100 PRO A C 1
ATOM 794 O O . PRO A 1 100 ? -5.066 14.847 -9.147 1.00 42.91 100 PRO A O 1
ATOM 797 N N . GLU A 1 101 ? -3.556 15.203 -7.513 1.00 45.81 101 GLU A N 1
ATOM 798 C CA . GLU A 1 101 ? -4.439 15.424 -6.352 1.00 45.81 101 GLU A CA 1
ATOM 799 C C . GLU A 1 101 ? -5.748 14.613 -6.298 1.00 45.81 101 GLU A C 1
ATOM 801 O O . GLU A 1 101 ? -6.821 15.055 -6.694 1.00 45.81 101 GLU A O 1
ATOM 806 N N . TYR A 1 102 ? -5.669 13.429 -5.680 1.00 49.47 102 TYR A N 1
ATOM 807 C CA . TYR A 1 102 ? -6.853 12.728 -5.184 1.00 49.47 102 TYR A CA 1
ATOM 808 C C . TYR A 1 102 ? -7.408 13.488 -3.970 1.00 49.47 102 TYR A C 1
ATOM 810 O O . TYR A 1 102 ? -6.944 13.309 -2.841 1.00 49.47 102 TYR A O 1
ATOM 818 N N . GLU A 1 103 ? -8.372 14.371 -4.218 1.00 41.62 103 GLU A N 1
ATOM 819 C CA . GLU A 1 103 ? -9.144 15.065 -3.192 1.00 41.62 103 GLU A CA 1
ATOM 820 C C . GLU A 1 103 ? -10.062 14.036 -2.510 1.00 41.62 103 GLU A C 1
ATOM 822 O O . GLU A 1 103 ? -11.102 13.628 -3.030 1.00 41.62 103 GLU A O 1
ATOM 827 N N . ALA A 1 104 ? -9.610 13.515 -1.367 1.00 48.28 104 ALA A N 1
ATOM 828 C CA . ALA A 1 1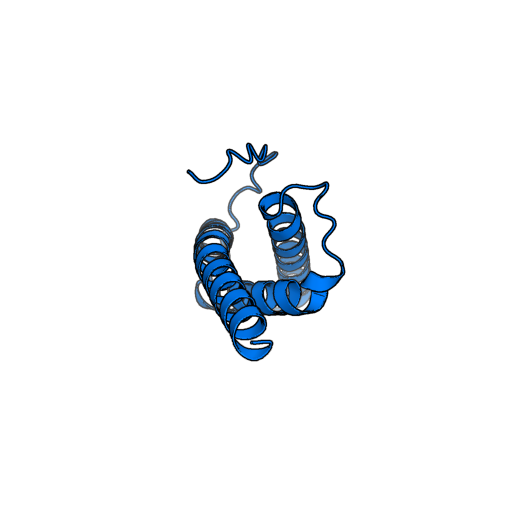04 ? -10.335 12.519 -0.592 1.00 48.28 104 ALA A CA 1
ATOM 829 C C . ALA A 1 104 ? -11.590 13.151 0.034 1.00 48.28 104 ALA A C 1
ATOM 831 O O . ALA A 1 104 ? -11.551 13.675 1.145 1.00 48.28 104 ALA A O 1
ATOM 832 N N . SER A 1 105 ? -12.716 13.083 -0.677 1.00 44.03 105 SER A N 1
ATOM 833 C CA . SER A 1 105 ? -14.038 13.187 -0.063 1.00 44.03 105 SER A CA 1
ATOM 834 C C . SER A 1 105 ? -14.281 11.902 0.725 1.00 44.03 105 SER A C 1
ATOM 836 O O . SER A 1 105 ? -14.708 10.885 0.180 1.00 44.03 105 SER A O 1
ATOM 838 N N . ASP A 1 106 ? -13.936 11.935 2.008 1.00 45.69 106 ASP A N 1
ATOM 839 C CA . ASP A 1 106 ? -14.314 10.899 2.963 1.00 45.69 106 ASP A CA 1
ATOM 840 C C . ASP A 1 106 ? -15.804 11.101 3.286 1.00 45.69 106 ASP A C 1
ATOM 842 O O . ASP A 1 106 ? -16.186 11.778 4.241 1.00 45.69 106 ASP A O 1
ATOM 846 N N . ALA A 1 107 ? -16.674 10.617 2.397 1.00 37.69 107 ALA A N 1
ATOM 847 C CA . ALA A 1 107 ? -18.084 10.478 2.722 1.00 37.69 107 ALA A CA 1
ATOM 848 C C . ALA A 1 107 ? -18.211 9.331 3.740 1.00 37.69 107 ALA A C 1
ATOM 850 O O . ALA A 1 107 ? -17.689 8.243 3.482 1.00 37.69 107 ALA A O 1
ATOM 851 N N . PRO A 1 108 ? -18.885 9.536 4.887 1.00 35.50 108 PRO A N 1
ATOM 852 C CA . PRO A 1 108 ? -19.061 8.473 5.862 1.00 35.50 108 PRO A CA 1
ATOM 853 C C . PRO A 1 108 ? -19.846 7.333 5.209 1.00 35.50 108 PRO A C 1
ATOM 855 O O . PRO A 1 108 ? -20.935 7.553 4.673 1.00 35.50 108 PRO A O 1
ATOM 858 N N . PHE A 1 109 ? -19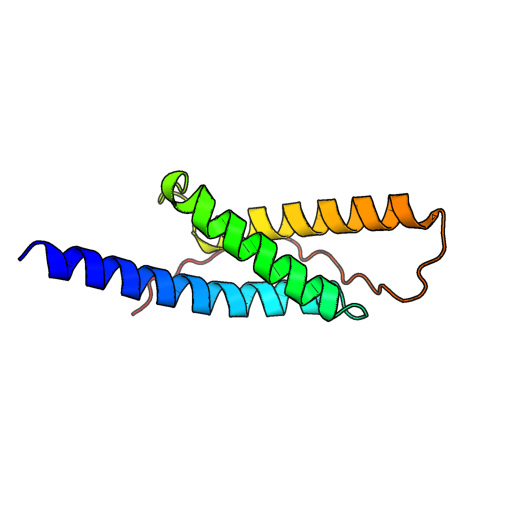.280 6.123 5.242 1.00 44.81 109 PHE A N 1
ATOM 859 C CA . PHE A 1 109 ? -19.990 4.895 4.888 1.00 44.81 109 PHE A CA 1
ATOM 860 C C . PHE A 1 109 ? -21.327 4.857 5.655 1.00 44.81 109 PHE A C 1
ATOM 862 O O . PHE A 1 109 ? -21.330 4.898 6.887 1.00 44.81 109 PHE A O 1
ATOM 869 N N . SER A 1 110 ? -22.448 4.835 4.923 1.00 34.97 110 SER A N 1
ATOM 870 C CA . SER A 1 110 ? -23.780 4.480 5.448 1.00 34.97 110 SER A CA 1
ATOM 871 C C . SER A 1 110 ? -24.008 2.981 5.361 1.00 34.97 110 SER A C 1
ATOM 873 O O . SER A 1 110 ? -23.528 2.380 4.374 1.00 34.97 110 SER A O 1
#

pLDDT: mean 76.66, std 18.39, range [34.97, 96.19]

Sequence (110 aa):
MLLQGLAGDDAAHRAFLTEAAGLLRAFFRNRLRGAPEDAEDLVQETLVALHTRRDSYDSNYPLTAWMYAIARYRLIDFLRRAKHRVTAPIDGLEIGDADPEYEASDAPFS

Radius of gyration: 16.5 Å; chains: 1; bounding box: 46×27×50 Å